Protein AF-A0A963LB73-F1 (afdb_monomer)

Radius of gyration: 18.22 Å; Cα contacts (8 Å, |Δi|>4): 65; chains: 1; bounding box: 41×33×45 Å

pLDDT: mean 94.35, std 3.64, range [73.19, 98.0]

Sequence (100 aa):
RWGIADELKRRLVQAPAGVPVGALIARGDAELGFQQLSELMHEEGIELLGTLPPGTQIVTTFSAGLCTASQQPEAAAALVAFMQSPAAAEAKRRQGMAPA

Foldseek 3Di:
DPPCPVVCPVVDDDADPPGDPLVCCQVVVHVDDDDQQLRNVPRPNDDDPDADPPPVDDDDDDDDDQDPPDPCRVVSVVVRVVCQDPVVQVVQVVSRHGHD

Solvent-accessible surface area (backbone atoms only — not comparable to full-atom values): 6748 Å² total; per-residue (Å²): 135,87,84,53,62,78,70,43,63,84,71,66,80,80,67,56,91,93,47,60,57,46,60,36,38,45,72,64,78,37,95,77,80,87,76,62,53,51,64,46,77,75,43,72,77,61,83,86,92,72,79,67,58,91,93,70,59,83,84,84,83,86,83,90,79,84,63,90,83,50,95,51,55,67,62,54,50,50,51,53,53,49,65,59,33,78,87,34,32,60,64,32,46,79,48,54,35,82,62,121

Secondary structure (DSSP, 8-state):
--S-HHHHTTT--PPPTT--HHHHHHHTS-S-----HHHHTT-TT-----PPPTTT-----------TT-S-HHHHHHHHHHHHSGGGHHHHHHTT----

Structure (mmCIF, N/CA/C/O backbone):
data_AF-A0A963LB73-F1
#
_entry.id   AF-A0A963LB73-F1
#
loop_
_atom_site.group_PDB
_atom_site.id
_atom_site.type_symbol
_atom_site.label_atom_id
_atom_site.label_alt_id
_atom_site.label_comp_id
_atom_site.label_asym_id
_atom_site.label_entity_id
_atom_site.label_seq_id
_atom_site.pdbx_PDB_ins_code
_atom_site.Cartn_x
_atom_site.Cartn_y
_atom_site.Cartn_z
_atom_site.occupancy
_atom_site.B_iso_or_equiv
_atom_site.auth_seq_id
_atom_site.auth_comp_id
_atom_site.auth_asym_id
_atom_site.auth_atom_id
_atom_site.pdbx_PDB_model_num
ATOM 1 N N . ARG A 1 1 ? 11.167 19.639 -10.563 1.00 73.19 1 ARG A N 1
ATOM 2 C CA . ARG A 1 1 ? 10.560 18.847 -11.667 1.00 73.19 1 ARG A CA 1
ATOM 3 C C . ARG A 1 1 ? 11.678 18.397 -12.599 1.00 73.19 1 ARG A C 1
ATOM 5 O O . ARG A 1 1 ? 12.543 19.215 -12.863 1.00 73.19 1 ARG A O 1
ATOM 12 N N . TRP A 1 2 ? 11.674 17.141 -13.055 1.00 82.12 2 TRP A N 1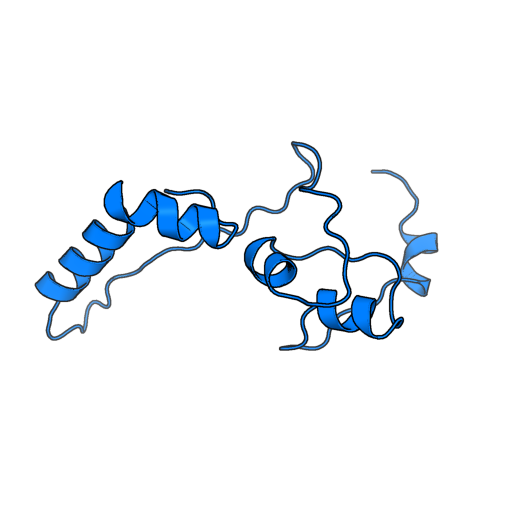
ATOM 13 C CA . TRP A 1 2 ? 12.806 16.530 -13.779 1.00 82.12 2 TRP A CA 1
ATOM 14 C C . TRP A 1 2 ? 12.798 16.721 -15.308 1.00 82.12 2 TRP A C 1
ATOM 16 O O . TRP A 1 2 ? 13.722 16.280 -15.970 1.00 82.12 2 TRP A O 1
ATOM 26 N N . GLY A 1 3 ? 11.780 17.363 -15.893 1.00 92.75 3 GLY A N 1
ATOM 27 C CA . GLY A 1 3 ? 11.772 17.725 -17.324 1.00 92.75 3 GLY A CA 1
ATOM 28 C C . GLY A 1 3 ? 11.503 16.586 -18.321 1.00 92.75 3 GLY A C 1
ATOM 29 O O . GLY A 1 3 ? 11.313 16.859 -19.496 1.00 92.75 3 GLY A O 1
ATOM 30 N N . ILE A 1 4 ? 11.398 15.335 -17.869 1.00 92.31 4 ILE A N 1
ATOM 31 C CA . ILE A 1 4 ? 11.266 14.141 -18.732 1.00 92.31 4 ILE A CA 1
ATOM 32 C C . ILE A 1 4 ? 9.822 13.759 -19.106 1.00 92.31 4 ILE A C 1
ATOM 34 O O . ILE A 1 4 ? 9.576 12.686 -19.650 1.00 92.31 4 ILE A O 1
ATOM 38 N N . ALA A 1 5 ? 8.836 14.601 -18.790 1.00 91.00 5 ALA A N 1
ATOM 39 C CA . ALA A 1 5 ? 7.426 14.235 -18.941 1.00 91.00 5 ALA A CA 1
ATOM 40 C C . ALA A 1 5 ? 7.051 13.888 -20.394 1.00 91.00 5 ALA A C 1
ATOM 42 O O . ALA A 1 5 ? 6.338 12.914 -20.621 1.00 91.00 5 ALA A O 1
ATOM 43 N N . ASP A 1 6 ? 7.544 14.649 -21.375 1.00 92.81 6 ASP A N 1
ATOM 44 C CA . ASP A 1 6 ? 7.222 14.416 -22.788 1.00 92.81 6 ASP A CA 1
ATOM 45 C C . ASP A 1 6 ? 7.865 13.144 -23.351 1.00 92.81 6 ASP A C 1
ATOM 47 O O . ASP A 1 6 ? 7.257 12.472 -24.185 1.00 92.81 6 ASP A O 1
ATOM 51 N N . GLU A 1 7 ? 9.047 12.773 -22.854 1.00 91.38 7 GLU A N 1
ATOM 52 C CA . GLU A 1 7 ? 9.701 11.512 -23.207 1.00 91.38 7 GLU A CA 1
ATOM 53 C C . GLU A 1 7 ? 8.925 10.313 -22.645 1.00 91.38 7 GLU A C 1
ATOM 55 O O . GLU A 1 7 ? 8.692 9.329 -23.352 1.00 91.38 7 GLU A O 1
ATOM 60 N N . LEU A 1 8 ? 8.461 10.421 -21.395 1.00 91.62 8 LEU A N 1
ATOM 61 C CA . LEU A 1 8 ? 7.727 9.349 -20.729 1.00 91.62 8 LEU A CA 1
ATOM 62 C C . LEU A 1 8 ? 6.336 9.121 -21.318 1.00 91.62 8 LEU A C 1
ATOM 64 O O . LEU A 1 8 ? 5.911 7.973 -21.378 1.00 91.62 8 LEU A O 1
ATOM 68 N N . LYS A 1 9 ? 5.638 10.162 -21.799 1.00 91.12 9 LYS A N 1
ATOM 69 C CA . LYS A 1 9 ? 4.248 10.066 -22.299 1.00 91.12 9 LYS A CA 1
ATOM 70 C C . LYS A 1 9 ? 3.998 8.890 -23.246 1.00 91.12 9 LYS A C 1
ATOM 72 O O . LYS A 1 9 ? 2.939 8.284 -23.175 1.00 91.12 9 LYS A O 1
ATOM 77 N N . ARG A 1 10 ? 4.954 8.571 -24.126 1.00 91.06 10 ARG A N 1
ATOM 78 C CA . ARG A 1 10 ? 4.815 7.488 -25.119 1.00 91.06 10 ARG A CA 1
ATOM 79 C C . ARG A 1 10 ? 5.057 6.087 -24.551 1.00 91.06 10 ARG A C 1
ATOM 81 O O . ARG A 1 10 ? 4.773 5.114 -25.235 1.00 91.06 10 ARG A O 1
ATOM 88 N N . ARG A 1 11 ? 5.619 5.995 -23.345 1.00 91.62 11 ARG A N 1
ATOM 89 C CA . ARG A 1 11 ? 5.972 4.750 -22.648 1.00 91.62 11 ARG A CA 1
ATOM 90 C C . ARG A 1 11 ? 5.075 4.478 -21.440 1.00 91.62 11 ARG A C 1
ATOM 92 O O . ARG A 1 11 ? 5.200 3.429 -20.821 1.00 91.62 11 ARG A O 1
ATOM 99 N N . LEU A 1 12 ? 4.211 5.427 -21.071 1.00 93.50 12 LEU A N 1
ATOM 100 C CA . LEU A 1 12 ? 3.291 5.258 -19.953 1.00 93.50 12 LEU A CA 1
ATOM 101 C C . LEU A 1 12 ? 2.250 4.194 -20.296 1.00 93.50 12 LEU A C 1
ATOM 103 O O . LEU A 1 12 ? 1.488 4.343 -21.250 1.00 93.50 12 LEU A O 1
ATOM 107 N N . VAL A 1 13 ? 2.194 3.161 -19.465 1.00 94.94 13 VAL A N 1
ATOM 108 C CA . VAL A 1 13 ? 1.137 2.155 -19.481 1.00 94.94 13 VAL A CA 1
ATOM 109 C C . VAL A 1 13 ? 0.221 2.437 -18.299 1.00 94.94 13 VAL A C 1
ATOM 111 O O . VAL A 1 13 ? 0.670 2.498 -17.155 1.00 94.94 13 VAL A O 1
ATOM 114 N N . GLN A 1 14 ? -1.066 2.643 -18.571 1.00 94.19 14 GLN A N 1
ATOM 115 C CA . GLN A 1 14 ? -2.075 2.799 -17.529 1.00 94.19 14 GLN A CA 1
ATOM 116 C C . GLN A 1 14 ? -2.784 1.466 -17.316 1.00 94.19 14 GLN A C 1
ATOM 118 O O . GLN A 1 14 ? -3.381 0.926 -18.247 1.00 94.19 14 GLN A O 1
ATOM 123 N N . ALA A 1 15 ? -2.745 0.957 -16.085 1.00 94.31 15 ALA A N 1
ATOM 124 C CA . ALA A 1 15 ? -3.486 -0.243 -15.734 1.00 94.31 15 ALA A CA 1
ATOM 125 C C . ALA A 1 15 ? -5.003 -0.004 -15.866 1.00 94.31 15 ALA A C 1
ATOM 127 O O . ALA A 1 15 ? -5.510 1.001 -15.350 1.00 94.31 15 ALA A O 1
ATOM 128 N N . PRO A 1 16 ? -5.743 -0.897 -16.550 1.00 94.38 16 PRO A N 1
ATOM 129 C CA . PRO A 1 16 ? -7.198 -0.852 -16.557 1.00 94.38 16 PRO A CA 1
ATOM 130 C C . PRO A 1 16 ? -7.778 -1.007 -15.147 1.00 94.38 16 PRO A C 1
ATOM 132 O O . PRO A 1 16 ? -7.158 -1.589 -14.257 1.00 94.38 16 PRO A O 1
ATOM 135 N N . ALA A 1 17 ? -9.004 -0.524 -14.945 1.00 91.75 17 ALA A N 1
ATOM 136 C CA . ALA A 1 17 ? -9.688 -0.672 -13.665 1.00 91.75 17 ALA A CA 1
ATOM 137 C C . ALA A 1 17 ? -9.796 -2.155 -13.261 1.00 91.75 17 ALA A C 1
ATOM 139 O O . ALA A 1 17 ? -10.233 -2.990 -14.052 1.00 91.75 17 ALA A O 1
ATOM 140 N N . GLY A 1 18 ? -9.399 -2.467 -12.025 1.00 90.81 18 GLY A N 1
ATOM 141 C CA . GLY A 1 18 ? -9.406 -3.830 -11.485 1.00 90.81 18 GLY A CA 1
ATOM 142 C C . GLY A 1 18 ? -8.238 -4.715 -11.931 1.00 90.81 18 GLY A C 1
ATOM 143 O O . GLY A 1 18 ? -8.180 -5.866 -11.511 1.00 90.81 18 GLY A O 1
ATOM 144 N N . VAL A 1 19 ? -7.310 -4.210 -12.752 1.00 94.44 19 VAL A N 1
ATOM 145 C CA . VAL A 1 19 ? -6.094 -4.937 -13.141 1.00 94.44 19 VAL A CA 1
ATOM 146 C C . VAL A 1 19 ? -4.924 -4.465 -12.271 1.00 94.44 19 VAL A C 1
ATOM 148 O O . VAL A 1 19 ? -4.584 -3.282 -12.328 1.00 94.44 19 VAL A O 1
ATOM 151 N N . PRO A 1 20 ? -4.275 -5.354 -11.496 1.00 94.75 20 PRO A N 1
ATOM 152 C CA . PRO A 1 20 ? -3.057 -5.005 -10.773 1.00 94.75 20 PRO A CA 1
ATOM 153 C C . PRO A 1 20 ? -1.925 -4.640 -11.740 1.00 94.75 20 PRO A C 1
ATOM 155 O O . PRO A 1 20 ? -1.722 -5.301 -12.759 1.00 94.75 20 PRO A O 1
ATOM 158 N N . VAL A 1 21 ? -1.144 -3.613 -11.404 1.00 96.69 21 VAL A N 1
ATOM 159 C CA . VAL A 1 21 ? 0.070 -3.221 -12.140 1.00 96.69 21 VAL A CA 1
ATOM 160 C C . VAL A 1 21 ? 1.074 -4.372 -12.161 1.00 96.69 21 VAL A C 1
ATOM 162 O O . VAL A 1 21 ? 1.689 -4.622 -13.195 1.00 96.69 21 VAL A O 1
ATOM 165 N N . GLY A 1 22 ? 1.200 -5.106 -11.050 1.00 97.00 22 GLY A N 1
ATOM 166 C CA . GLY A 1 22 ? 2.063 -6.284 -10.963 1.00 97.00 22 GLY A CA 1
ATOM 167 C C . GLY A 1 22 ? 1.752 -7.320 -12.047 1.00 97.00 22 GLY A C 1
ATOM 168 O O . GLY A 1 22 ? 2.658 -7.796 -12.725 1.00 97.00 22 GLY A O 1
ATOM 169 N N . ALA A 1 23 ? 0.472 -7.569 -12.319 1.00 97.00 23 ALA A N 1
ATOM 170 C CA . ALA A 1 23 ? 0.058 -8.510 -13.350 1.00 97.00 23 ALA A CA 1
ATOM 171 C C . ALA A 1 23 ? 0.406 -8.058 -14.786 1.00 97.00 23 ALA A C 1
ATOM 173 O O . ALA A 1 23 ? 0.511 -8.901 -15.675 1.00 97.00 23 ALA A O 1
ATOM 174 N N . LEU A 1 24 ? 0.558 -6.755 -15.054 1.00 97.69 24 LEU A N 1
ATOM 175 C CA . LEU A 1 24 ? 1.066 -6.266 -16.349 1.00 97.69 24 LEU A CA 1
ATOM 176 C C . LEU A 1 24 ? 2.567 -6.536 -16.486 1.00 97.69 24 LEU A C 1
ATOM 178 O O . LEU A 1 24 ? 3.033 -6.921 -17.555 1.00 97.69 24 LEU A O 1
ATOM 182 N N . ILE A 1 25 ? 3.313 -6.393 -15.388 1.00 97.69 25 ILE A N 1
ATOM 183 C CA . ILE A 1 25 ? 4.748 -6.689 -15.355 1.00 97.69 25 ILE A CA 1
ATOM 184 C C . ILE A 1 25 ? 4.988 -8.189 -15.524 1.00 97.69 25 ILE A C 1
ATOM 186 O O . ILE A 1 25 ? 5.773 -8.588 -16.379 1.00 97.69 25 ILE A O 1
ATOM 190 N N . ALA A 1 26 ? 4.256 -9.028 -14.786 1.00 97.38 26 ALA A N 1
ATOM 191 C CA . ALA A 1 26 ? 4.370 -10.485 -14.868 1.00 97.38 26 ALA A CA 1
ATOM 192 C C . ALA A 1 26 ? 4.083 -11.032 -16.282 1.00 97.38 26 ALA A C 1
ATOM 194 O O . ALA A 1 26 ? 4.629 -12.059 -16.680 1.00 97.38 26 ALA A O 1
ATOM 195 N N . ARG A 1 27 ? 3.241 -10.336 -17.059 1.00 96.75 27 ARG A N 1
ATOM 196 C CA . ARG A 1 27 ? 2.936 -10.658 -18.465 1.00 96.75 27 ARG A CA 1
ATOM 197 C C . ARG A 1 27 ? 3.950 -10.106 -19.470 1.00 96.75 27 ARG A C 1
ATOM 199 O O . ARG A 1 27 ? 3.926 -10.524 -20.624 1.00 96.75 27 ARG A O 1
ATOM 206 N N . GLY A 1 28 ? 4.832 -9.201 -19.046 1.00 96.12 28 GLY A N 1
ATOM 207 C CA . GLY A 1 28 ? 5.800 -8.522 -19.908 1.00 96.12 28 GLY A CA 1
ATOM 208 C C . GLY A 1 28 ? 5.255 -7.287 -20.634 1.00 96.12 28 GLY A C 1
ATOM 209 O O . GLY A 1 28 ? 5.929 -6.768 -21.520 1.00 96.12 28 GLY A O 1
ATOM 210 N N . ASP A 1 29 ? 4.070 -6.789 -20.265 1.00 95.75 29 ASP A N 1
ATOM 211 C CA . ASP A 1 29 ? 3.469 -5.587 -20.867 1.00 95.75 29 ASP A CA 1
ATOM 212 C C . ASP A 1 29 ? 4.154 -4.290 -20.388 1.00 95.75 29 ASP A C 1
ATOM 214 O O . ASP A 1 29 ? 4.058 -3.245 -21.035 1.00 95.75 29 ASP A O 1
ATOM 218 N N . ALA A 1 30 ? 4.844 -4.343 -19.243 1.00 96.50 30 ALA A N 1
ATOM 219 C CA . ALA A 1 30 ? 5.653 -3.260 -18.692 1.00 96.50 30 ALA A CA 1
ATOM 220 C C . ALA A 1 30 ? 6.861 -3.818 -17.921 1.00 96.50 30 ALA A C 1
ATOM 222 O O . ALA A 1 30 ? 6.762 -4.854 -17.275 1.00 96.50 30 ALA A O 1
ATOM 223 N N . GLU A 1 31 ? 7.991 -3.111 -17.934 1.00 95.12 31 GLU A N 1
ATOM 224 C CA . GLU A 1 31 ? 9.202 -3.529 -17.199 1.00 95.12 31 GLU A CA 1
ATOM 225 C C . GLU A 1 31 ? 9.266 -2.965 -15.769 1.00 95.12 31 GLU A C 1
ATOM 227 O O . GLU A 1 31 ? 9.940 -3.516 -14.903 1.00 95.12 31 GLU A O 1
ATOM 232 N N . LEU A 1 32 ? 8.576 -1.850 -15.514 1.00 95.56 32 LEU A N 1
ATOM 233 C CA . LEU A 1 32 ? 8.574 -1.145 -14.234 1.00 95.56 32 LEU A CA 1
ATOM 234 C C . LEU A 1 32 ? 7.173 -0.611 -13.943 1.00 95.56 32 LEU A C 1
ATOM 236 O O . LEU A 1 32 ? 6.519 -0.053 -14.826 1.00 95.56 32 LEU A O 1
ATOM 240 N N . GLY A 1 33 ? 6.739 -0.717 -12.689 1.00 95.06 33 GLY A N 1
ATOM 241 C CA . GLY A 1 33 ? 5.446 -0.205 -12.256 1.00 95.06 33 GLY A CA 1
ATOM 242 C C . GLY A 1 33 ? 5.462 0.353 -10.841 1.00 95.06 33 GLY A C 1
ATOM 243 O O . GLY A 1 33 ? 6.357 0.082 -10.043 1.00 95.06 33 GLY A O 1
ATOM 244 N N . PHE A 1 34 ? 4.439 1.152 -10.548 1.00 94.38 34 PHE A N 1
ATOM 245 C CA . PHE A 1 34 ? 4.231 1.797 -9.257 1.00 94.38 34 PHE A CA 1
ATOM 246 C C . PHE A 1 34 ? 2.796 1.527 -8.807 1.00 94.38 34 PHE A C 1
ATOM 248 O O . PHE A 1 34 ? 1.854 1.875 -9.516 1.00 94.38 34 PHE A O 1
ATOM 255 N N . GLN A 1 35 ? 2.632 0.914 -7.637 1.00 94.12 35 GLN A N 1
ATOM 256 C CA . GLN A 1 35 ? 1.335 0.644 -7.015 1.00 94.12 35 GLN A CA 1
ATOM 257 C C . GLN A 1 35 ? 1.515 0.509 -5.493 1.00 94.12 35 GLN A C 1
ATOM 259 O O . GLN A 1 35 ? 2.640 0.475 -4.986 1.00 94.12 35 GLN A O 1
ATOM 264 N N . GLN A 1 36 ? 0.413 0.462 -4.749 1.00 93.94 36 GLN A N 1
ATOM 265 C CA . GLN A 1 36 ? 0.387 0.194 -3.317 1.00 93.94 36 GLN A CA 1
ATOM 266 C C . GLN A 1 36 ? 1.078 -1.143 -2.996 1.00 93.94 36 GLN A C 1
ATOM 268 O O . GLN A 1 36 ? 0.777 -2.174 -3.597 1.00 93.94 36 GLN A O 1
ATOM 273 N N . LEU A 1 37 ? 1.969 -1.131 -1.997 1.00 94.56 37 LEU A N 1
ATOM 274 C CA . LEU A 1 37 ? 2.737 -2.308 -1.567 1.00 94.56 37 LEU A CA 1
ATOM 275 C C . LEU A 1 37 ? 1.842 -3.509 -1.224 1.00 94.56 37 LEU A C 1
ATOM 277 O O . LEU A 1 37 ? 2.172 -4.636 -1.577 1.00 94.56 37 LEU A O 1
ATOM 281 N N . SER A 1 38 ? 0.702 -3.256 -0.576 1.00 94.12 38 SER A N 1
ATOM 282 C CA . SER A 1 38 ? -0.284 -4.277 -0.203 1.00 94.12 38 SER A CA 1
ATOM 283 C C . SER A 1 38 ? -0.827 -5.072 -1.394 1.00 94.12 38 SER A C 1
ATOM 285 O O . SER A 1 38 ? -1.202 -6.231 -1.233 1.00 94.12 38 SER A O 1
ATOM 287 N N . GLU A 1 39 ? -0.878 -4.457 -2.579 1.00 92.94 39 GLU A N 1
ATOM 288 C CA . GLU A 1 39 ? -1.326 -5.120 -3.806 1.00 92.94 39 GLU A CA 1
ATOM 289 C C . GLU A 1 39 ? -0.181 -5.872 -4.488 1.00 92.94 39 GLU A C 1
ATOM 291 O O . GLU A 1 39 ? -0.363 -7.010 -4.904 1.00 92.94 39 GLU A O 1
ATOM 296 N N . LEU A 1 40 ? 1.018 -5.284 -4.538 1.00 95.31 40 LEU A N 1
ATOM 297 C CA . LEU A 1 40 ? 2.162 -5.901 -5.217 1.00 95.31 40 LEU A CA 1
ATOM 298 C C . LEU A 1 40 ? 2.741 -7.103 -4.464 1.00 95.31 40 LEU A C 1
ATOM 300 O O . LEU A 1 40 ? 3.230 -8.036 -5.085 1.00 95.31 40 LEU A O 1
ATOM 304 N N . MET A 1 41 ? 2.700 -7.109 -3.131 1.00 95.12 41 MET A N 1
ATOM 305 C CA . MET A 1 41 ? 3.361 -8.156 -2.341 1.00 95.12 41 MET A CA 1
ATOM 306 C C . MET A 1 41 ? 2.755 -9.555 -2.468 1.00 95.12 41 MET A C 1
ATOM 308 O O . MET A 1 41 ? 3.360 -10.520 -2.008 1.00 95.12 41 MET A O 1
ATOM 312 N N . HIS A 1 42 ? 1.563 -9.648 -3.048 1.00 93.31 42 HIS A N 1
ATOM 313 C CA . HIS A 1 42 ? 0.859 -10.902 -3.284 1.00 93.31 42 HIS A CA 1
ATOM 314 C C . HIS A 1 42 ? 0.844 -11.286 -4.771 1.00 93.31 42 HIS A C 1
ATOM 316 O O . HIS A 1 42 ? 0.241 -12.297 -5.119 1.00 93.31 42 HIS A O 1
ATOM 322 N N . GLU A 1 43 ? 1.476 -10.493 -5.642 1.00 96.00 43 GLU A N 1
ATOM 323 C CA . GLU A 1 43 ? 1.559 -10.787 -7.069 1.00 96.00 43 GLU A CA 1
ATOM 324 C C . GLU A 1 43 ? 2.749 -11.709 -7.354 1.00 96.00 43 GLU A C 1
ATOM 326 O O . GLU A 1 43 ? 3.888 -11.437 -6.966 1.00 96.00 43 GLU A O 1
ATOM 331 N N . GLU A 1 44 ? 2.487 -12.804 -8.059 1.00 95.50 44 GLU A N 1
ATOM 332 C CA . GLU A 1 44 ? 3.524 -13.731 -8.498 1.00 95.50 44 GLU A CA 1
ATOM 333 C C . GLU A 1 44 ? 4.196 -13.236 -9.788 1.00 95.50 44 GLU A C 1
ATOM 335 O O . GLU A 1 44 ? 3.589 -12.569 -10.623 1.00 95.50 44 GLU A O 1
ATOM 340 N N . GLY A 1 45 ? 5.468 -13.590 -9.984 1.00 96.00 45 GLY A N 1
ATOM 341 C CA . GLY A 1 45 ? 6.187 -13.266 -11.223 1.00 96.00 45 GLY A CA 1
ATOM 342 C C . GLY A 1 45 ? 6.717 -11.832 -11.314 1.00 96.00 45 GLY A C 1
ATOM 343 O O . GLY A 1 45 ? 7.160 -11.427 -12.386 1.00 96.00 45 GLY A O 1
ATOM 344 N N . ILE A 1 46 ? 6.720 -11.083 -10.207 1.00 97.75 46 ILE A N 1
ATOM 345 C CA . ILE A 1 46 ? 7.371 -9.771 -10.108 1.00 97.75 46 ILE A CA 1
ATOM 346 C C . ILE A 1 46 ? 8.433 -9.747 -9.007 1.00 97.75 46 ILE A C 1
ATOM 348 O O . ILE A 1 46 ? 8.386 -10.519 -8.050 1.00 97.75 46 ILE A O 1
ATOM 352 N N . GLU A 1 47 ? 9.373 -8.811 -9.122 1.00 97.25 47 GLU A N 1
ATOM 353 C CA . GLU A 1 47 ? 10.342 -8.496 -8.073 1.00 97.25 47 GLU A CA 1
ATOM 354 C C . GLU A 1 47 ? 9.982 -7.161 -7.409 1.00 97.25 47 GLU A C 1
ATOM 356 O O . GLU A 1 47 ? 9.776 -6.146 -8.079 1.00 97.25 47 GLU A O 1
ATOM 361 N N . LEU A 1 48 ? 9.919 -7.144 -6.074 1.00 96.06 48 LEU A N 1
ATOM 362 C CA . LEU A 1 48 ? 9.708 -5.911 -5.320 1.00 96.06 48 LEU A CA 1
ATOM 363 C C . LEU A 1 48 ? 11.033 -5.187 -5.086 1.00 96.06 48 LEU A C 1
ATOM 365 O O . LEU A 1 48 ? 11.860 -5.629 -4.293 1.00 96.06 48 LEU A O 1
ATOM 369 N N . LEU A 1 49 ? 11.179 -4.005 -5.683 1.00 94.81 49 LEU A N 1
ATOM 370 C CA . LEU A 1 49 ? 12.366 -3.154 -5.511 1.00 94.81 49 LEU A CA 1
ATOM 371 C C . LEU A 1 49 ? 12.362 -2.329 -4.2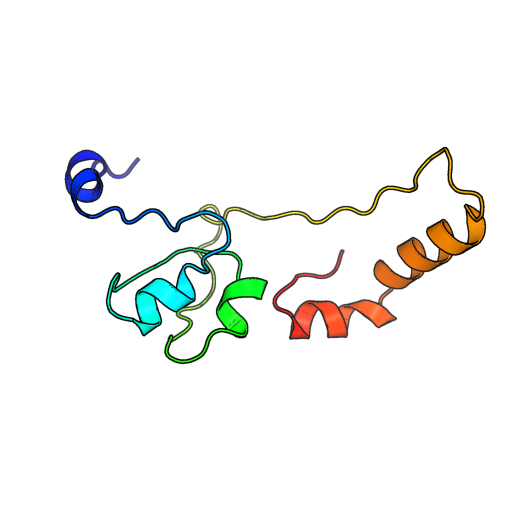07 1.00 94.81 49 LEU A C 1
ATOM 373 O O . LEU A 1 49 ? 13.324 -1.623 -3.912 1.00 94.81 49 LEU A O 1
ATOM 377 N N . GLY A 1 50 ? 11.283 -2.402 -3.424 1.00 91.62 50 GLY A N 1
ATOM 378 C CA . GLY A 1 50 ? 11.092 -1.638 -2.190 1.00 91.62 50 GLY A CA 1
ATOM 379 C C . GLY A 1 50 ? 10.130 -0.456 -2.342 1.00 91.62 50 GLY A C 1
ATOM 380 O O . GLY A 1 50 ? 9.390 -0.342 -3.318 1.00 91.62 50 GLY A O 1
ATOM 381 N N . THR A 1 51 ? 10.092 0.411 -1.329 1.00 91.25 51 THR A N 1
ATOM 382 C CA . THR A 1 51 ? 9.221 1.594 -1.319 1.00 91.25 51 THR A CA 1
ATOM 383 C C . THR A 1 51 ? 9.884 2.788 -2.002 1.00 91.25 51 THR A C 1
ATOM 385 O O . THR A 1 51 ? 11.108 2.906 -2.054 1.00 91.25 51 THR A O 1
ATOM 388 N N . LEU A 1 52 ? 9.061 3.707 -2.517 1.00 91.44 52 LEU A N 1
ATOM 389 C CA . LEU A 1 52 ? 9.543 4.962 -3.093 1.00 91.44 52 LEU A CA 1
ATOM 390 C C . LEU A 1 52 ? 10.380 5.762 -2.073 1.00 91.44 52 LEU A C 1
ATOM 392 O O . LEU A 1 52 ? 10.070 5.727 -0.879 1.00 91.44 52 LEU A O 1
ATOM 396 N N . PRO A 1 53 ? 11.390 6.534 -2.515 1.00 90.50 53 PRO A N 1
ATOM 397 C CA . PRO A 1 53 ? 12.174 7.389 -1.631 1.00 90.50 53 PRO A CA 1
ATOM 398 C C . PRO A 1 53 ? 11.312 8.366 -0.809 1.00 90.50 53 PRO A C 1
ATOM 400 O O . PRO A 1 53 ? 10.283 8.846 -1.310 1.00 90.50 53 PRO A O 1
ATOM 403 N N . PRO A 1 54 ? 11.739 8.730 0.417 1.00 89.12 54 PRO A N 1
ATOM 404 C CA . PRO A 1 54 ? 11.039 9.713 1.240 1.00 89.12 54 PRO A CA 1
ATOM 405 C C . PRO A 1 54 ? 10.729 11.003 0.467 1.00 89.12 54 PRO A C 1
ATOM 407 O O . PRO A 1 54 ? 11.581 11.538 -0.239 1.00 89.12 54 PRO A O 1
ATOM 410 N N . GLY A 1 55 ? 9.492 11.492 0.578 1.00 88.75 55 GLY A N 1
ATOM 411 C CA . GLY A 1 55 ? 9.028 12.699 -0.120 1.00 88.75 55 GLY A CA 1
ATOM 412 C C . GLY A 1 55 ? 8.561 12.491 -1.567 1.00 88.75 55 GLY A C 1
ATOM 413 O O . GLY A 1 55 ? 8.012 13.419 -2.154 1.00 88.75 55 GLY A O 1
ATOM 414 N N . THR A 1 56 ? 8.726 11.292 -2.135 1.00 88.75 56 THR A N 1
ATOM 415 C CA . THR A 1 56 ? 8.180 10.932 -3.465 1.00 88.75 56 THR A CA 1
ATOM 416 C C . THR A 1 56 ? 7.018 9.939 -3.392 1.00 88.75 56 THR A C 1
ATOM 418 O O . THR A 1 56 ? 6.338 9.695 -4.385 1.00 88.75 56 THR A O 1
ATOM 421 N N . GLN A 1 57 ? 6.780 9.379 -2.204 1.00 88.88 57 GLN A N 1
ATOM 422 C CA . GLN A 1 57 ? 5.719 8.420 -1.924 1.00 88.88 57 GLN A CA 1
ATOM 423 C C . GLN A 1 57 ? 4.336 9.071 -2.019 1.00 88.88 57 GLN A C 1
ATOM 425 O O . GLN A 1 57 ? 4.123 10.181 -1.531 1.00 88.88 57 GLN A O 1
ATOM 430 N N . ILE A 1 58 ? 3.373 8.324 -2.555 1.00 89.25 58 ILE A N 1
ATOM 431 C CA . ILE A 1 58 ? 1.949 8.640 -2.438 1.00 89.25 58 ILE A CA 1
ATOM 432 C C . ILE A 1 58 ? 1.374 7.705 -1.377 1.00 89.25 58 ILE A C 1
ATOM 434 O O . ILE A 1 58 ? 1.208 6.508 -1.611 1.00 89.25 58 ILE A O 1
ATOM 438 N N . VAL A 1 59 ? 1.118 8.242 -0.184 1.00 89.75 59 VAL A N 1
ATOM 439 C CA . VAL A 1 59 ? 0.570 7.461 0.931 1.00 89.75 59 VAL A CA 1
ATOM 440 C C . VAL A 1 59 ? -0.930 7.278 0.725 1.00 89.75 59 VAL A C 1
ATOM 442 O O . VAL A 1 59 ? -1.680 8.250 0.656 1.00 89.75 59 VAL A O 1
ATOM 445 N N . THR A 1 60 ? -1.366 6.021 0.645 1.00 91.31 60 THR A N 1
ATOM 446 C CA . THR A 1 60 ? -2.790 5.671 0.643 1.00 91.31 60 THR A CA 1
ATOM 447 C C . THR A 1 60 ? -3.247 5.447 2.079 1.00 91.31 60 THR A C 1
ATOM 449 O O . THR A 1 60 ? -2.848 4.473 2.716 1.00 91.31 60 THR A O 1
ATOM 452 N N . THR A 1 61 ? -4.081 6.348 2.592 1.00 93.25 61 THR A N 1
ATOM 453 C CA . THR A 1 61 ? -4.646 6.236 3.941 1.00 93.25 61 THR A CA 1
ATOM 454 C C . THR A 1 61 ? -5.981 5.506 3.892 1.00 93.25 61 THR A C 1
ATOM 456 O O . THR A 1 61 ? -6.948 6.009 3.321 1.00 93.25 61 THR A O 1
ATOM 459 N N . PHE A 1 62 ? -6.058 4.344 4.539 1.00 93.00 62 PHE A N 1
ATOM 460 C CA . PHE A 1 62 ? -7.325 3.656 4.784 1.00 93.00 62 PHE A CA 1
ATOM 461 C C . PHE A 1 62 ? -7.986 4.218 6.042 1.00 93.00 62 PHE A C 1
ATOM 463 O O . PHE A 1 62 ? -7.332 4.438 7.059 1.00 93.00 62 PHE A O 1
ATOM 470 N N . SER A 1 63 ? -9.291 4.463 5.979 1.00 95.00 63 SER A N 1
ATOM 471 C CA . SER A 1 63 ? -10.077 4.997 7.093 1.00 95.00 63 SER A CA 1
ATOM 472 C C . SER A 1 63 ? -11.337 4.168 7.283 1.00 95.00 63 SER A C 1
ATOM 474 O O . SER A 1 63 ? -11.939 3.716 6.312 1.00 95.00 63 SER A O 1
ATOM 476 N N . ALA A 1 64 ? -11.739 3.974 8.537 1.00 95.00 64 ALA A N 1
ATOM 477 C CA . ALA A 1 64 ? -12.992 3.320 8.882 1.00 95.00 64 ALA A CA 1
ATOM 478 C C . ALA A 1 64 ? -14.002 4.373 9.349 1.00 95.00 64 ALA A C 1
ATOM 480 O O . ALA A 1 64 ? -13.695 5.184 10.222 1.00 95.00 64 ALA A O 1
ATOM 481 N N . GLY A 1 65 ? -15.198 4.355 8.762 1.00 94.12 65 GLY A N 1
ATOM 482 C CA . GLY A 1 65 ? -16.325 5.187 9.171 1.00 94.12 65 GLY A CA 1
ATOM 483 C C . GLY A 1 65 ? -17.423 4.332 9.791 1.00 94.12 65 GLY A C 1
ATOM 484 O O . GLY A 1 65 ? -17.723 3.247 9.293 1.00 94.12 65 GLY A O 1
ATOM 485 N N . LEU A 1 66 ? -18.039 4.826 10.864 1.00 95.88 66 LEU A N 1
ATOM 486 C CA . LEU A 1 66 ? -19.222 4.202 11.445 1.00 95.88 66 LEU A CA 1
ATOM 487 C C . LEU A 1 66 ? -20.473 4.763 10.765 1.00 95.88 66 LEU A C 1
ATOM 489 O O . LEU A 1 66 ? -20.697 5.973 10.758 1.00 95.88 66 LEU A O 1
ATOM 493 N N . CYS A 1 67 ? -21.284 3.885 10.175 1.00 95.75 67 CYS A N 1
ATOM 494 C CA . CYS A 1 67 ? -22.531 4.292 9.538 1.00 95.75 67 CYS A CA 1
ATOM 495 C C . CYS A 1 67 ? -23.531 4.767 10.600 1.00 95.75 67 CYS A C 1
ATOM 497 O O . CY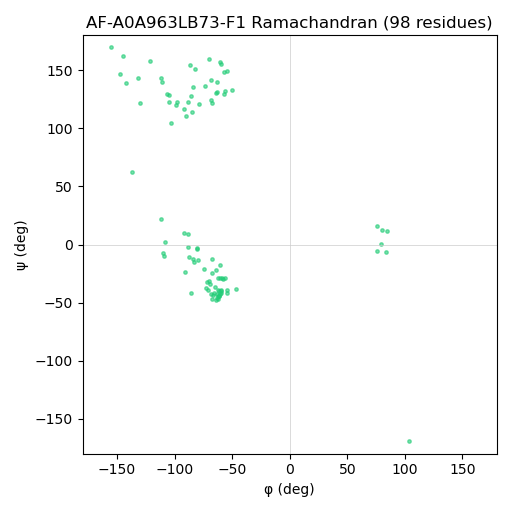S A 1 67 ? -23.869 4.015 11.514 1.00 95.75 67 CYS A O 1
ATOM 499 N N . THR A 1 68 ? -24.043 5.990 10.456 1.00 96.00 68 THR A N 1
ATOM 500 C CA . THR A 1 68 ? -25.011 6.584 11.395 1.00 96.00 68 THR A CA 1
ATOM 501 C C . THR A 1 68 ? -26.342 5.833 11.449 1.00 96.00 68 THR A C 1
ATOM 503 O O . THR A 1 68 ? -27.046 5.925 12.446 1.00 96.00 68 THR A O 1
ATOM 506 N N . ALA A 1 69 ? -26.671 5.069 10.405 1.00 97.44 69 ALA A N 1
ATOM 507 C CA . ALA A 1 69 ? -27.859 4.221 10.332 1.00 97.44 69 ALA A CA 1
ATOM 508 C C . ALA A 1 69 ? -27.613 2.775 10.814 1.00 97.44 69 ALA A C 1
ATOM 510 O O . ALA A 1 69 ? -28.448 1.901 10.588 1.00 97.44 69 ALA A O 1
ATOM 511 N N . SER A 1 70 ? -26.453 2.483 11.416 1.00 97.06 70 SER A N 1
ATOM 512 C CA . SER A 1 70 ? -26.151 1.140 11.915 1.00 97.06 70 SER A CA 1
ATOM 513 C C . SER A 1 70 ? -27.126 0.732 13.019 1.00 97.06 70 SER A C 1
ATOM 515 O O . SER A 1 70 ? -27.286 1.442 14.006 1.00 97.06 70 SER A O 1
ATOM 517 N N . GLN A 1 71 ? -27.692 -0.469 12.894 1.00 98.00 71 GLN A N 1
ATOM 518 C CA . GLN A 1 71 ? -28.505 -1.094 13.944 1.00 98.00 71 GLN A CA 1
ATOM 519 C C . GLN A 1 71 ? -27.650 -1.756 15.038 1.00 98.00 71 GLN A C 1
ATOM 521 O O . GLN A 1 71 ? -28.191 -2.305 15.992 1.00 98.00 71 GLN A O 1
ATOM 526 N N . GLN A 1 72 ? -26.321 -1.747 14.883 1.00 97.81 72 GLN A N 1
ATOM 527 C CA . GLN A 1 72 ? -25.357 -2.271 15.856 1.00 97.81 72 GLN A CA 1
ATOM 528 C C . GLN A 1 72 ? -24.166 -1.304 16.008 1.00 97.81 72 GLN A C 1
ATOM 530 O O . GLN A 1 72 ? -23.035 -1.642 15.634 1.00 97.81 72 GLN A O 1
ATOM 535 N N . PRO A 1 73 ? -24.394 -0.064 16.474 1.00 97.31 73 PRO A N 1
ATOM 536 C CA . PRO A 1 73 ? -23.344 0.948 16.545 1.00 97.31 73 PRO A CA 1
ATOM 537 C C . PRO A 1 73 ? -22.233 0.566 17.532 1.00 97.31 73 PRO A C 1
ATOM 539 O O . PRO A 1 73 ? -21.060 0.776 17.233 1.00 97.31 73 PRO A O 1
ATOM 542 N N . GLU A 1 74 ? -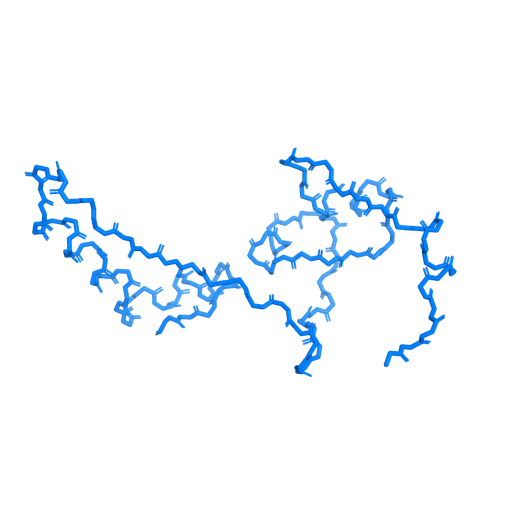22.552 -0.074 18.657 1.00 97.75 74 GLU A N 1
ATOM 543 C CA . GLU A 1 74 ? -21.557 -0.494 19.649 1.00 97.75 74 GLU A CA 1
ATOM 544 C C . GLU A 1 74 ? -20.639 -1.586 19.094 1.00 97.75 74 GLU A C 1
ATOM 546 O O . GLU A 1 74 ? -19.420 -1.511 19.246 1.00 97.75 74 GLU A O 1
ATOM 551 N N . ALA A 1 75 ? -21.203 -2.579 18.399 1.00 97.69 75 ALA A N 1
ATOM 552 C CA . ALA A 1 75 ? -20.423 -3.652 17.785 1.00 97.69 75 ALA A CA 1
ATOM 553 C C . ALA A 1 75 ? -19.525 -3.122 16.655 1.00 97.69 75 ALA A C 1
ATOM 555 O O . ALA A 1 75 ? -18.352 -3.487 16.568 1.00 97.69 75 ALA A O 1
ATOM 556 N N . ALA A 1 76 ? -20.048 -2.216 15.820 1.00 97.56 76 ALA A N 1
ATOM 557 C CA . ALA A 1 76 ? -19.264 -1.563 14.775 1.00 97.56 76 ALA A CA 1
ATOM 558 C C . ALA A 1 76 ? -18.112 -0.733 15.369 1.00 97.56 76 ALA A C 1
ATOM 560 O O . ALA A 1 76 ? -16.978 -0.827 14.897 1.00 97.56 76 ALA A O 1
ATOM 561 N N . ALA A 1 77 ? -18.371 0.032 16.434 1.00 97.31 77 ALA A N 1
ATOM 562 C CA . ALA A 1 77 ? -17.345 0.797 17.136 1.00 97.31 77 ALA A CA 1
ATOM 563 C C . ALA A 1 77 ? -16.281 -0.117 17.763 1.00 97.31 77 ALA A C 1
ATOM 565 O O . ALA A 1 77 ? -15.087 0.153 17.628 1.00 97.31 77 ALA A O 1
ATOM 566 N N . ALA A 1 78 ? -16.692 -1.227 18.384 1.00 97.75 78 ALA A N 1
ATOM 567 C CA . ALA A 1 78 ? -15.780 -2.213 18.957 1.00 97.75 78 ALA A CA 1
ATOM 568 C C . ALA A 1 78 ? -14.873 -2.850 17.891 1.00 97.75 78 ALA A C 1
ATOM 570 O O . ALA A 1 78 ? -13.675 -3.013 18.122 1.00 97.75 78 ALA A O 1
ATOM 571 N N . LEU A 1 79 ? -15.409 -3.151 16.702 1.00 97.25 79 LEU A 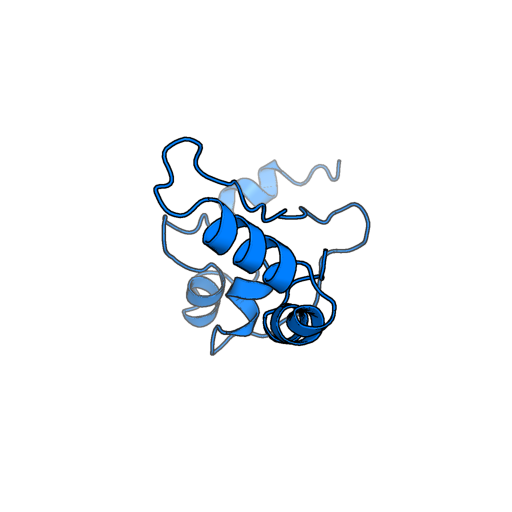N 1
ATOM 572 C CA . LEU A 1 79 ? -14.618 -3.657 15.580 1.00 97.25 79 LEU A CA 1
ATOM 573 C C . LEU A 1 79 ? -13.584 -2.628 15.106 1.00 97.25 79 LEU A C 1
ATOM 575 O O . LEU A 1 79 ? -12.419 -2.977 14.920 1.00 97.25 79 LEU A O 1
ATOM 579 N N . VAL A 1 80 ? -13.975 -1.362 14.937 1.00 96.69 80 VAL A N 1
ATOM 580 C CA . VAL A 1 80 ? -13.039 -0.292 14.548 1.00 96.69 80 VAL A CA 1
ATOM 581 C C . VAL A 1 80 ? -11.947 -0.111 15.604 1.00 96.69 80 VAL A C 1
ATOM 583 O O . VAL A 1 80 ? -10.769 -0.058 15.249 1.00 96.69 80 VAL A O 1
ATOM 586 N N . ALA A 1 81 ? -12.309 -0.108 16.889 1.00 96.81 81 ALA A N 1
ATOM 587 C CA . ALA A 1 81 ? -11.353 -0.030 17.990 1.00 96.81 81 ALA A CA 1
ATOM 588 C C . ALA A 1 81 ? -10.376 -1.220 17.985 1.00 96.81 81 ALA A C 1
ATOM 590 O O . ALA A 1 81 ? -9.167 -1.034 18.129 1.00 96.81 81 ALA A O 1
ATOM 591 N N . PHE A 1 82 ? -10.866 -2.440 17.742 1.00 97.31 82 PHE A N 1
ATOM 592 C CA . PHE A 1 82 ? -10.013 -3.620 17.593 1.00 97.31 82 PHE A CA 1
ATOM 593 C C . PHE A 1 82 ? -9.059 -3.486 16.402 1.00 97.31 82 PHE A C 1
ATOM 595 O O . PHE A 1 82 ? -7.857 -3.712 16.555 1.00 97.31 82 PHE A O 1
ATOM 602 N N . MET A 1 83 ? -9.557 -3.068 15.235 1.00 96.12 83 MET A N 1
ATOM 603 C CA . MET A 1 83 ? -8.726 -2.848 14.049 1.00 96.12 83 MET A CA 1
ATOM 604 C C . MET A 1 83 ? -7.653 -1.779 14.282 1.00 96.12 83 MET A C 1
ATOM 606 O O . MET A 1 83 ? -6.594 -1.854 13.667 1.00 96.12 83 MET A O 1
ATOM 610 N N . GLN A 1 84 ? -7.883 -0.800 15.159 1.00 96.00 84 GLN A N 1
ATOM 611 C CA . GLN A 1 84 ? -6.894 0.212 15.558 1.00 96.00 84 GLN A CA 1
ATOM 612 C C . GLN A 1 84 ? -5.934 -0.261 16.662 1.00 96.00 84 GLN A C 1
ATOM 614 O O . GLN A 1 84 ? -4.894 0.356 16.866 1.00 96.00 84 GLN A O 1
ATOM 619 N N . SER A 1 85 ? -6.239 -1.358 17.354 1.00 97.06 85 SER A N 1
ATOM 620 C CA . SER A 1 85 ? -5.443 -1.830 18.487 1.00 97.06 85 SER A CA 1
ATOM 621 C C . SER A 1 85 ? -4.066 -2.391 18.077 1.00 97.06 85 SER A C 1
ATOM 623 O O . SER A 1 85 ? -3.887 -2.864 16.946 1.00 97.06 85 SER A O 1
ATOM 625 N N . PRO A 1 86 ? -3.098 -2.459 19.016 1.00 97.56 86 PRO A N 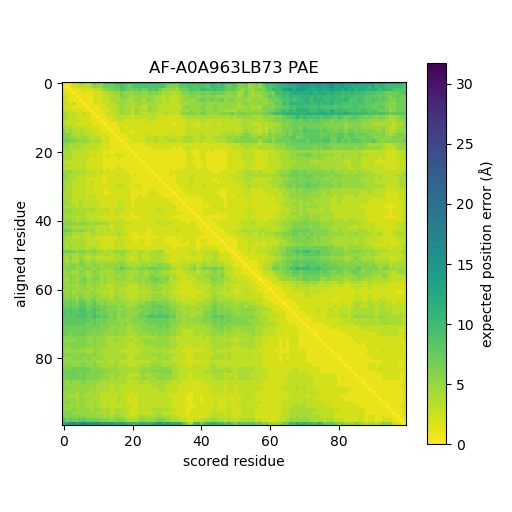1
ATOM 626 C CA . PRO A 1 86 ? -1.813 -3.123 18.788 1.00 97.56 86 PRO A CA 1
ATOM 627 C C . PRO A 1 86 ? -1.937 -4.590 18.351 1.0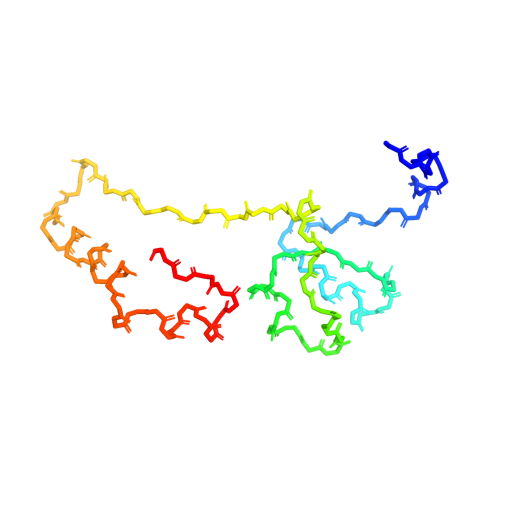0 97.56 86 PRO A C 1
ATOM 629 O O . PRO A 1 86 ? -1.087 -5.077 17.607 1.00 97.56 86 PRO A O 1
ATOM 632 N N . ALA A 1 87 ? -3.009 -5.286 18.753 1.00 97.62 87 ALA A N 1
ATOM 633 C CA . ALA A 1 87 ? -3.251 -6.678 18.371 1.00 97.62 87 ALA A CA 1
ATOM 634 C C . ALA A 1 87 ? -3.418 -6.854 16.849 1.00 97.62 87 ALA A C 1
ATOM 636 O O . ALA A 1 87 ? -3.048 -7.890 16.301 1.00 97.62 87 ALA A O 1
ATOM 637 N N . ALA A 1 88 ? -3.913 -5.828 16.148 1.00 97.62 88 ALA A N 1
ATOM 638 C CA . ALA A 1 88 ? -4.064 -5.838 14.694 1.00 97.62 88 ALA A CA 1
ATOM 639 C C . ALA A 1 88 ? -2.800 -5.372 13.943 1.00 97.62 88 ALA 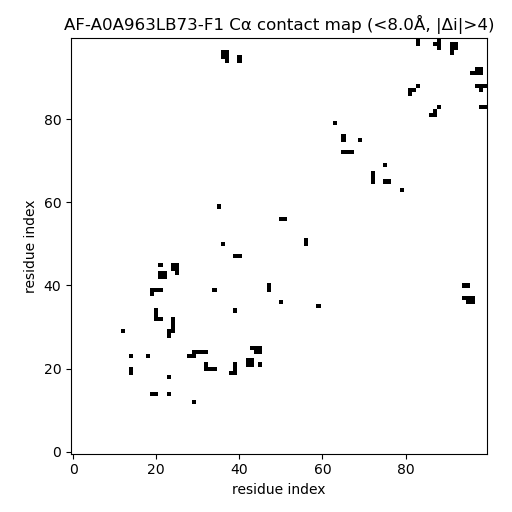A C 1
ATOM 641 O O . ALA A 1 88 ? -2.724 -5.510 12.720 1.00 97.62 88 ALA A O 1
ATOM 642 N N . ALA A 1 89 ? -1.798 -4.818 14.636 1.00 97.50 89 ALA A N 1
ATOM 643 C CA . ALA A 1 89 ? -0.637 -4.193 14.001 1.00 97.50 89 ALA A CA 1
ATOM 644 C C . ALA A 1 89 ? 0.186 -5.182 13.161 1.00 97.50 89 ALA A C 1
ATOM 646 O O . ALA A 1 89 ? 0.638 -4.842 12.068 1.00 97.50 89 ALA A O 1
ATOM 647 N N . GLU A 1 90 ? 0.348 -6.414 13.642 1.00 97.75 90 GLU A N 1
ATOM 648 C CA . GLU A 1 90 ? 1.122 -7.427 12.923 1.00 97.75 90 GLU A CA 1
ATOM 649 C C . GLU A 1 90 ? 0.408 -7.923 11.666 1.00 97.75 90 GLU A C 1
ATOM 651 O O . GLU A 1 90 ? 1.030 -8.080 10.618 1.00 97.75 90 GLU A O 1
ATOM 656 N N . ALA A 1 91 ? -0.915 -8.087 11.734 1.00 96.81 91 ALA A N 1
ATOM 657 C CA . ALA A 1 91 ? -1.704 -8.428 10.559 1.00 96.81 91 ALA A CA 1
ATOM 658 C C . ALA A 1 91 ? -1.566 -7.359 9.462 1.00 96.81 91 ALA A C 1
ATOM 660 O O . ALA A 1 91 ? -1.404 -7.710 8.298 1.00 96.81 91 ALA A O 1
ATOM 661 N N . LYS A 1 92 ? -1.548 -6.067 9.825 1.00 96.88 92 LYS A N 1
ATOM 662 C CA . LYS A 1 92 ? -1.343 -4.966 8.867 1.00 96.88 92 LYS A CA 1
ATOM 663 C C . LYS A 1 92 ? 0.040 -5.011 8.222 1.00 96.88 92 LYS A C 1
ATOM 665 O O . LYS A 1 92 ? 0.134 -4.955 6.999 1.00 96.88 92 LYS A O 1
ATOM 670 N N . ARG A 1 93 ? 1.100 -5.178 9.021 1.00 96.50 93 ARG A N 1
ATOM 671 C CA . ARG A 1 93 ? 2.480 -5.256 8.508 1.00 96.50 93 ARG A CA 1
ATOM 672 C C . ARG A 1 93 ? 2.678 -6.435 7.565 1.00 96.50 93 ARG A C 1
ATOM 674 O O . ARG A 1 93 ? 3.227 -6.254 6.483 1.00 96.50 93 ARG A O 1
ATOM 681 N N . ARG A 1 94 ? 2.159 -7.614 7.927 1.00 96.69 94 ARG A N 1
ATOM 682 C CA . ARG A 1 94 ? 2.184 -8.809 7.068 1.00 96.69 94 ARG A CA 1
ATOM 683 C C . ARG A 1 94 ? 1.448 -8.606 5.742 1.00 96.69 94 ARG A C 1
ATOM 685 O O . ARG A 1 94 ? 1.636 -9.392 4.827 1.00 96.69 94 ARG A O 1
ATOM 692 N N . GLN A 1 95 ? 0.590 -7.596 5.641 1.00 95.50 95 GLN A N 1
ATOM 693 C CA . GLN A 1 95 ? -0.170 -7.254 4.438 1.00 95.50 95 GLN A CA 1
ATOM 694 C C . GLN A 1 95 ? 0.295 -5.921 3.825 1.00 95.50 95 GLN A C 1
ATOM 696 O O . GLN A 1 95 ? -0.450 -5.273 3.095 1.00 95.50 95 GLN A O 1
ATOM 701 N N . GLY A 1 96 ? 1.529 -5.494 4.125 1.00 94.50 96 GLY A N 1
ATOM 702 C CA . GLY A 1 96 ? 2.176 -4.370 3.444 1.00 94.50 96 GLY A CA 1
ATOM 703 C C . GLY A 1 96 ? 1.664 -2.999 3.875 1.00 94.50 96 GLY A C 1
ATOM 704 O O . GLY A 1 96 ? 1.903 -2.011 3.183 1.00 94.50 96 GLY A O 1
ATOM 705 N N . MET A 1 97 ? 0.964 -2.924 5.009 1.00 95.12 97 MET A N 1
ATOM 706 C CA . MET A 1 97 ? 0.400 -1.690 5.547 1.00 95.12 97 MET A CA 1
ATOM 707 C C . MET A 1 97 ? 1.105 -1.266 6.835 1.00 95.12 97 MET A C 1
ATOM 709 O O . MET A 1 97 ? 1.423 -2.085 7.702 1.00 95.12 97 MET A O 1
ATOM 713 N N . ALA A 1 98 ? 1.274 0.044 7.001 1.00 93.62 98 ALA A N 1
ATOM 714 C CA . ALA A 1 98 ? 1.637 0.618 8.287 1.00 93.62 98 ALA A CA 1
ATOM 715 C C . ALA A 1 98 ? 0.423 0.583 9.242 1.00 93.62 98 ALA A C 1
ATOM 717 O O . ALA A 1 98 ? -0.696 0.894 8.823 1.00 93.62 98 ALA A O 1
ATOM 718 N N . PRO A 1 99 ? 0.602 0.200 10.519 1.00 94.75 99 PRO A N 1
ATOM 719 C CA . PRO A 1 99 ?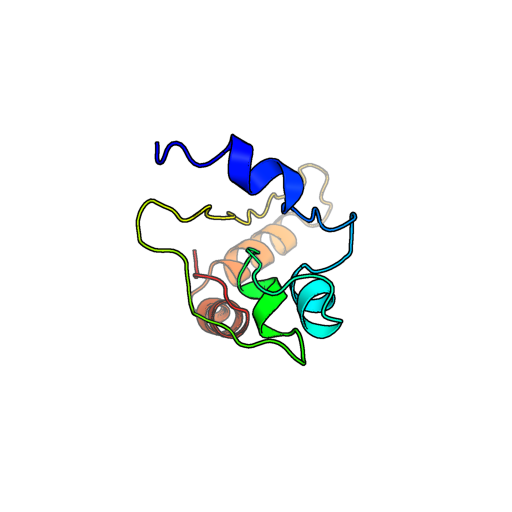 -0.415 0.402 11.546 1.00 94.75 99 PRO A CA 1
ATOM 720 C C . PRO A 1 99 ? -0.770 1.885 11.729 1.00 94.75 99 PRO A C 1
ATOM 722 O O . PRO A 1 99 ? 0.039 2.755 11.411 1.00 94.75 99 PRO A O 1
ATOM 725 N N . ALA A 1 100 ? -1.985 2.129 12.231 1.00 85.12 100 ALA A N 1
ATOM 726 C CA . ALA A 1 100 ? -2.449 3.460 12.622 1.00 85.12 100 ALA A CA 1
ATOM 727 C C . ALA A 1 100 ? -1.809 3.891 13.946 1.00 85.12 100 ALA A C 1
ATOM 729 O O . ALA A 1 100 ? -1.455 2.975 14.728 1.00 85.12 100 ALA A O 1
#

Mean predicted aligned error: 3.85 Å